Protein AF-A0A3M0ZL77-F1 (afdb_monomer_lite)

Sequence (55 aa):
CAVDVTGGKVPMSLGAFMAAEEAGTPSIYVTAEYDARLQRPRAETARVVRLSTPY

Foldseek 3Di:
DEAELADDDPVVSVVSVVVCLVVQHWYKYWDFDADPVVRGGDPVRIDIDTPDRRD

Radius of gyration: 13.1 Å; chains: 1; bounding box: 27×18×36 Å

pLDDT: mean 94.26, std 6.34, range [60.19, 97.75]

Structure (mmCIF, N/CA/C/O backbone):
data_AF-A0A3M0ZL77-F1
#
_entry.id   AF-A0A3M0ZL77-F1
#
loop_
_atom_site.group_PDB
_atom_site.id
_atom_site.type_symbol
_atom_site.label_atom_id
_atom_site.label_alt_id
_atom_site.label_comp_id
_atom_site.label_asym_id
_atom_site.label_entity_id
_atom_site.label_seq_id
_atom_site.pdbx_PDB_ins_code
_atom_site.Cartn_x
_atom_site.Cartn_y
_atom_site.Cartn_z
_atom_site.occupancy
_atom_site.B_iso_or_equiv
_atom_site.auth_seq_id
_atom_site.auth_comp_id
_atom_site.auth_asym_id
_atom_site.auth_atom_id
_atom_site.pdbx_PDB_model_num
ATOM 1 N N . CYS A 1 1 ? -14.264 -1.316 8.126 1.00 85.00 1 CYS A N 1
ATOM 2 C CA . CYS A 1 1 ? -13.470 -0.140 7.708 1.00 85.00 1 CYS A CA 1
ATOM 3 C C . CYS A 1 1 ? -12.004 -0.562 7.671 1.00 85.00 1 CYS A C 1
ATOM 5 O O . CYS A 1 1 ? -11.661 -1.461 8.430 1.00 85.00 1 CYS A O 1
ATOM 7 N N . ALA A 1 2 ? -11.181 0.010 6.796 1.00 93.94 2 ALA A N 1
ATOM 8 C CA . ALA A 1 2 ? -9.737 -0.224 6.767 1.00 93.94 2 ALA A CA 1
ATOM 9 C C . ALA A 1 2 ? -9.014 1.073 6.381 1.00 93.94 2 ALA A C 1
ATOM 11 O O . ALA A 1 2 ? -9.587 1.896 5.663 1.00 93.94 2 ALA A O 1
ATOM 12 N N . VAL A 1 3 ? -7.778 1.243 6.846 1.00 95.94 3 VAL A N 1
ATOM 13 C CA . VAL A 1 3 ? -6.926 2.401 6.534 1.00 95.94 3 VAL A CA 1
ATOM 14 C C . VAL A 1 3 ? -5.957 2.034 5.410 1.00 95.94 3 VAL A C 1
ATOM 16 O O . VAL A 1 3 ? -5.207 1.067 5.528 1.00 95.94 3 VAL A O 1
ATOM 19 N N . ASP A 1 4 ? -5.975 2.798 4.315 1.00 96.56 4 ASP A N 1
ATOM 20 C CA . ASP A 1 4 ? -4.993 2.680 3.231 1.00 96.56 4 ASP A CA 1
ATOM 21 C C . ASP A 1 4 ? -3.740 3.498 3.561 1.00 96.56 4 ASP A C 1
ATOM 23 O O . ASP A 1 4 ? -3.806 4.719 3.712 1.00 96.56 4 ASP A O 1
ATOM 27 N N . VAL A 1 5 ? -2.595 2.819 3.660 1.00 96.56 5 VAL A N 1
ATOM 28 C CA . VAL A 1 5 ? -1.295 3.435 3.970 1.00 96.56 5 VAL A CA 1
ATOM 29 C C . VAL A 1 5 ? -0.360 3.513 2.756 1.00 96.56 5 VAL A C 1
ATOM 31 O O . VAL A 1 5 ? 0.837 3.744 2.910 1.00 96.56 5 VAL A O 1
ATOM 34 N N . THR A 1 6 ? -0.874 3.311 1.539 1.00 95.75 6 THR A N 1
ATOM 35 C CA . THR A 1 6 ? -0.070 3.298 0.301 1.00 95.75 6 THR A CA 1
ATOM 36 C C . THR A 1 6 ? 0.466 4.678 -0.069 1.00 95.75 6 THR A C 1
ATOM 38 O O . THR A 1 6 ? 1.590 4.811 -0.552 1.00 95.75 6 THR A O 1
ATOM 41 N N . GLY A 1 7 ? -0.361 5.708 0.109 1.00 90.00 7 GLY A N 1
ATOM 42 C CA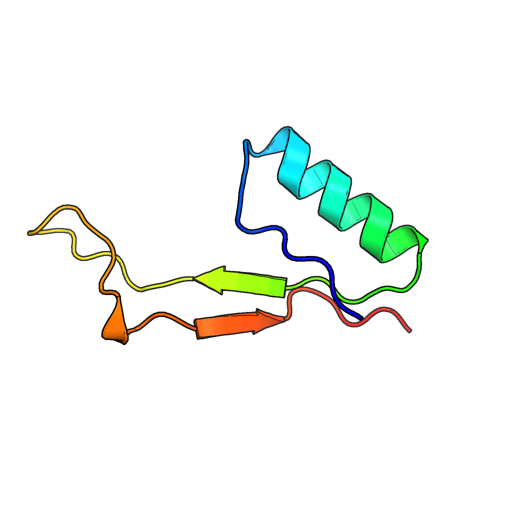 . GLY A 1 7 ? -0.072 7.067 -0.334 1.00 90.00 7 GLY A CA 1
ATOM 43 C C . GLY A 1 7 ? 0.730 7.895 0.671 1.00 90.00 7 GLY A C 1
ATOM 44 O O . GLY A 1 7 ? 0.744 7.637 1.871 1.00 90.00 7 GLY A O 1
ATOM 45 N N . GLY A 1 8 ? 1.346 8.967 0.168 1.00 93.00 8 GLY A N 1
ATOM 46 C CA . GLY A 1 8 ? 2.062 9.944 0.987 1.00 93.00 8 GLY A CA 1
ATOM 47 C C . GLY A 1 8 ? 3.543 9.620 1.196 1.00 93.00 8 GLY A C 1
ATOM 48 O O . GLY A 1 8 ? 4.116 8.721 0.586 1.00 93.00 8 GLY A O 1
ATOM 49 N N . LYS A 1 9 ? 4.200 10.429 2.033 1.00 96.06 9 LYS A N 1
ATOM 50 C CA . LYS A 1 9 ? 5.596 10.196 2.436 1.00 96.06 9 LYS A CA 1
ATOM 51 C C . LYS A 1 9 ? 5.631 9.166 3.561 1.00 96.06 9 LYS A C 1
ATOM 53 O O . LYS A 1 9 ? 4.703 9.118 4.361 1.00 96.06 9 LYS A O 1
ATOM 58 N N . VAL A 1 10 ? 6.751 8.458 3.702 1.00 95.75 10 VAL A N 1
ATOM 59 C CA . VAL A 1 10 ? 6.943 7.425 4.739 1.00 95.75 10 VAL A CA 1
ATOM 60 C C . VAL A 1 10 ? 6.495 7.856 6.151 1.00 95.75 10 VAL A C 1
ATOM 62 O O . VAL A 1 10 ? 5.800 7.077 6.799 1.00 95.75 10 VAL A O 1
ATOM 65 N N . PRO A 1 11 ? 6.789 9.079 6.649 1.00 96.94 11 PRO A N 1
ATOM 66 C CA . PRO A 1 11 ? 6.321 9.485 7.979 1.00 96.94 11 PRO A CA 1
ATOM 67 C C . PRO A 1 11 ? 4.791 9.560 8.107 1.00 96.94 11 PRO A C 1
ATOM 69 O O . PRO A 1 11 ? 4.247 9.313 9.177 1.00 96.94 11 PRO A O 1
ATOM 72 N N . MET A 1 12 ? 4.091 9.885 7.018 1.00 97.19 12 MET A N 1
ATOM 73 C CA . MET A 1 12 ? 2.632 9.991 6.990 1.00 97.19 12 MET A CA 1
ATOM 74 C C . MET A 1 12 ? 1.980 8.609 6.991 1.00 97.19 12 MET A C 1
ATOM 76 O O . MET A 1 12 ? 1.098 8.358 7.807 1.00 97.19 12 MET A O 1
ATOM 80 N N . SER A 1 13 ? 2.443 7.705 6.124 1.00 96.19 13 SER A N 1
ATOM 81 C CA . SER A 1 13 ? 1.936 6.330 6.070 1.00 96.19 13 SER A CA 1
ATOM 82 C C . SER A 1 13 ? 2.218 5.572 7.372 1.00 96.19 13 SER A C 1
ATOM 84 O O . SER A 1 13 ? 1.374 4.806 7.825 1.00 96.19 13 SER A O 1
ATOM 86 N N . LEU A 1 14 ? 3.364 5.834 8.016 1.00 95.62 14 LEU A N 1
ATOM 87 C CA . LEU A 1 14 ? 3.693 5.269 9.327 1.00 95.62 14 LEU A CA 1
ATOM 88 C C . LEU A 1 14 ? 2.753 5.785 10.426 1.00 95.62 14 LEU A C 1
ATOM 90 O O . LEU A 1 14 ? 2.227 4.989 11.197 1.00 95.62 14 LEU A O 1
ATOM 94 N N . GLY A 1 15 ? 2.500 7.096 10.477 1.00 96.25 15 GLY A N 1
ATOM 95 C CA . GLY A 1 15 ? 1.554 7.673 11.435 1.00 96.25 15 GLY A CA 1
ATOM 96 C C . GLY A 1 15 ? 0.125 7.156 11.240 1.00 96.25 15 GLY A C 1
ATOM 97 O O . GLY A 1 15 ? -0.544 6.828 12.216 1.00 96.25 15 GLY A O 1
ATOM 98 N N . ALA A 1 16 ? -0.321 7.021 9.987 1.00 95.38 16 ALA A N 1
ATOM 99 C CA . ALA A 1 16 ? -1.627 6.451 9.657 1.00 95.38 16 ALA A CA 1
ATOM 100 C C . ALA A 1 16 ? -1.743 4.983 10.093 1.00 95.38 16 ALA A C 1
ATOM 102 O O . ALA A 1 16 ? -2.756 4.607 10.677 1.00 95.38 16 ALA A O 1
ATOM 103 N N . PHE A 1 17 ? -0.696 4.180 9.870 1.00 95.69 17 PHE A N 1
ATOM 104 C CA . PHE A 1 17 ? -0.628 2.800 10.350 1.00 95.69 17 PHE A CA 1
ATOM 105 C C . PHE A 1 17 ? -0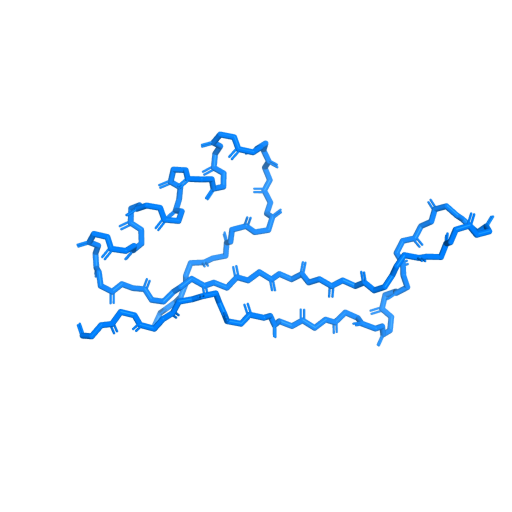.733 2.732 11.878 1.00 95.69 17 PHE A C 1
ATOM 107 O O . PHE A 1 17 ? -1.590 2.029 12.399 1.00 95.69 17 PHE A O 1
ATOM 114 N N . MET A 1 18 ? 0.078 3.509 12.604 1.00 95.75 18 MET A N 1
ATOM 115 C CA . MET A 1 18 ? 0.056 3.515 14.073 1.00 95.75 18 MET A CA 1
ATOM 116 C C . MET A 1 18 ? -1.307 3.939 14.630 1.00 95.75 18 MET A C 1
ATOM 118 O O . MET A 1 18 ? -1.817 3.304 15.545 1.00 95.75 18 MET A O 1
ATOM 122 N N . ALA A 1 19 ? -1.927 4.973 14.058 1.00 95.00 19 ALA A N 1
ATOM 123 C CA . ALA A 1 19 ? -3.255 5.411 14.481 1.00 95.00 19 ALA A CA 1
ATOM 124 C C . ALA A 1 19 ? -4.335 4.349 14.214 1.00 95.00 19 ALA A C 1
ATOM 126 O O . ALA A 1 19 ? -5.266 4.208 15.005 1.00 95.00 19 ALA A O 1
ATOM 127 N N . ALA A 1 20 ? -4.216 3.600 13.114 1.00 95.12 20 ALA A N 1
ATOM 128 C CA . ALA A 1 20 ? -5.117 2.497 12.804 1.00 95.12 20 ALA A CA 1
ATOM 129 C C . ALA A 1 20 ? -4.979 1.349 13.817 1.00 95.12 20 ALA A C 1
ATOM 131 O O . ALA A 1 20 ? -5.998 0.841 14.285 1.00 95.12 20 ALA A O 1
ATOM 132 N N . GLU A 1 21 ? -3.747 0.999 14.207 1.00 95.12 21 GLU A N 1
ATOM 133 C CA . GLU A 1 21 ? -3.485 -0.015 15.238 1.00 95.12 21 GLU A CA 1
ATOM 134 C C . GLU A 1 21 ? -4.080 0.389 16.594 1.00 95.12 21 GLU A C 1
ATOM 136 O O . GLU A 1 21 ? -4.813 -0.394 17.194 1.00 95.12 21 GLU A O 1
ATOM 141 N N . GLU A 1 22 ? -3.851 1.628 17.040 1.00 95.50 22 GLU A N 1
ATOM 142 C CA . GLU A 1 22 ? -4.425 2.165 18.288 1.00 95.50 22 GLU A CA 1
ATOM 143 C C . GLU A 1 22 ? -5.964 2.161 18.274 1.00 95.50 22 GLU A C 1
ATOM 145 O O . GLU A 1 22 ? -6.612 1.960 19.299 1.00 95.50 22 GLU A O 1
ATOM 150 N N . ALA A 1 23 ? -6.568 2.358 17.100 1.00 95.00 23 ALA A N 1
ATOM 151 C CA . ALA A 1 23 ? -8.015 2.358 16.915 1.00 95.00 23 ALA A CA 1
ATOM 152 C C . ALA A 1 23 ? -8.613 0.963 16.653 1.00 95.00 23 ALA A C 1
ATOM 154 O O . ALA A 1 23 ? -9.805 0.868 16.347 1.00 95.00 23 ALA A O 1
ATOM 155 N N . GLY A 1 24 ? -7.815 -0.110 16.685 1.00 95.06 24 GLY A N 1
ATOM 156 C CA . GLY A 1 24 ? -8.282 -1.462 16.367 1.00 95.06 24 GLY A CA 1
ATOM 157 C C . GLY A 1 24 ? -8.812 -1.606 14.933 1.00 95.06 24 GLY A C 1
ATOM 158 O O . GLY A 1 24 ? -9.697 -2.417 14.661 1.00 95.06 24 GLY A O 1
ATOM 159 N N . THR A 1 25 ? -8.323 -0.787 13.998 1.00 95.19 25 THR A N 1
ATOM 160 C CA . THR A 1 25 ? -8.780 -0.763 12.604 1.00 95.19 25 THR A CA 1
ATOM 161 C C . THR A 1 25 ? -7.732 -1.396 11.680 1.00 95.19 25 THR A C 1
ATOM 163 O O . THR A 1 25 ? -6.578 -0.980 11.697 1.00 95.19 25 THR A O 1
ATOM 166 N N . PRO A 1 26 ? -8.100 -2.366 10.822 1.00 95.88 26 PRO A N 1
ATOM 167 C CA . PRO A 1 26 ? -7.156 -2.996 9.902 1.00 95.88 26 PRO A CA 1
ATOM 168 C C . PRO A 1 26 ? -6.482 -2.006 8.947 1.00 95.88 26 PRO A C 1
ATOM 170 O O . PRO A 1 26 ? -7.143 -1.131 8.380 1.00 95.88 26 PRO A O 1
ATOM 173 N N . SER A 1 27 ? -5.193 -2.218 8.684 1.00 96.44 27 SER A N 1
ATOM 174 C CA . SER A 1 27 ? -4.432 -1.465 7.681 1.00 96.44 27 SER A CA 1
ATOM 175 C C . SER A 1 27 ? -4.188 -2.280 6.408 1.00 96.44 27 SER A C 1
ATOM 177 O O . SER A 1 27 ? -3.906 -3.484 6.461 1.00 96.44 27 SER A O 1
ATOM 179 N N . ILE A 1 28 ? -4.257 -1.620 5.250 1.00 97.12 28 ILE A N 1
ATOM 180 C CA . ILE A 1 28 ? -3.986 -2.205 3.928 1.00 97.12 28 ILE A CA 1
ATOM 181 C C . ILE A 1 28 ? -2.937 -1.404 3.150 1.00 97.12 28 ILE A C 1
ATOM 183 O O . ILE A 1 28 ? -2.768 -0.205 3.359 1.00 97.12 28 ILE A O 1
ATOM 187 N N . TYR A 1 29 ? -2.262 -2.074 2.219 1.00 96.38 29 TYR A N 1
ATOM 188 C CA . TYR A 1 29 ? -1.288 -1.486 1.301 1.00 96.38 29 TYR A CA 1
ATOM 189 C C . TYR A 1 29 ? -1.481 -2.033 -0.113 1.00 96.38 29 TYR A C 1
ATOM 191 O O . TYR A 1 29 ? -1.633 -3.242 -0.301 1.00 96.38 29 TYR A O 1
ATOM 199 N N . VAL A 1 30 ? -1.452 -1.165 -1.119 1.00 96.50 30 VAL A N 1
ATOM 200 C CA . VAL A 1 30 ? -1.518 -1.545 -2.530 1.00 96.50 30 VAL A CA 1
ATOM 201 C C . VAL A 1 30 ? -0.101 -1.689 -3.066 1.00 96.50 30 VAL A C 1
ATOM 203 O O . VAL A 1 30 ? 0.686 -0.746 -3.066 1.00 96.50 30 VAL A O 1
ATOM 206 N N . THR A 1 31 ? 0.221 -2.882 -3.554 1.00 96.31 31 THR A N 1
ATOM 207 C CA . THR A 1 31 ? 1.524 -3.187 -4.150 1.00 96.31 31 THR A CA 1
ATOM 208 C C . THR A 1 31 ? 1.356 -3.694 -5.573 1.00 96.31 31 THR A C 1
ATOM 210 O O . THR A 1 31 ? 0.338 -4.300 -5.901 1.00 96.31 31 THR A O 1
ATOM 213 N N . ALA A 1 32 ? 2.363 -3.471 -6.410 1.00 97.69 32 ALA A N 1
ATOM 214 C CA . ALA A 1 32 ? 2.467 -4.007 -7.760 1.00 97.69 32 ALA A CA 1
ATOM 215 C C . ALA A 1 32 ? 3.918 -4.426 -8.013 1.00 97.69 32 ALA A C 1
ATOM 217 O O . ALA A 1 32 ? 4.847 -3.874 -7.418 1.00 97.69 32 ALA A O 1
ATOM 218 N N . GLU A 1 33 ? 4.127 -5.388 -8.904 1.00 97.75 33 GLU A N 1
ATOM 219 C CA . GLU A 1 33 ? 5.467 -5.733 -9.368 1.00 97.75 33 GLU A CA 1
ATOM 220 C C . GLU A 1 33 ? 6.092 -4.557 -10.123 1.00 97.75 33 GLU A C 1
ATOM 222 O O . GLU A 1 33 ? 5.420 -3.849 -10.877 1.00 97.75 33 GLU A O 1
ATOM 227 N N . TYR A 1 34 ? 7.397 -4.358 -9.940 1.00 97.19 34 TYR A N 1
ATOM 228 C CA . TYR A 1 34 ? 8.146 -3.315 -10.631 1.00 97.19 34 TYR A CA 1
ATOM 229 C C . TYR A 1 34 ? 8.832 -3.878 -11.876 1.00 97.19 34 TYR A C 1
ATOM 231 O O . TYR A 1 34 ? 9.647 -4.799 -11.790 1.00 97.19 34 TYR A O 1
ATOM 239 N N . ASP A 1 35 ? 8.541 -3.302 -13.042 1.00 97.56 35 ASP A N 1
ATOM 240 C CA . ASP A 1 35 ? 9.274 -3.602 -14.264 1.00 97.56 35 ASP A CA 1
ATOM 241 C C . ASP A 1 35 ? 10.572 -2.787 -14.304 1.00 97.56 35 ASP A C 1
ATOM 243 O O . ASP A 1 35 ? 10.569 -1.593 -14.603 1.00 97.56 35 ASP A O 1
ATOM 247 N N . ALA A 1 36 ? 11.703 -3.436 -14.022 1.00 97.12 36 ALA A N 1
ATOM 248 C CA . ALA A 1 36 ? 13.007 -2.776 -14.016 1.00 97.12 36 ALA A CA 1
ATOM 249 C C . ALA A 1 36 ? 13.481 -2.313 -15.408 1.00 97.12 36 ALA A C 1
ATOM 25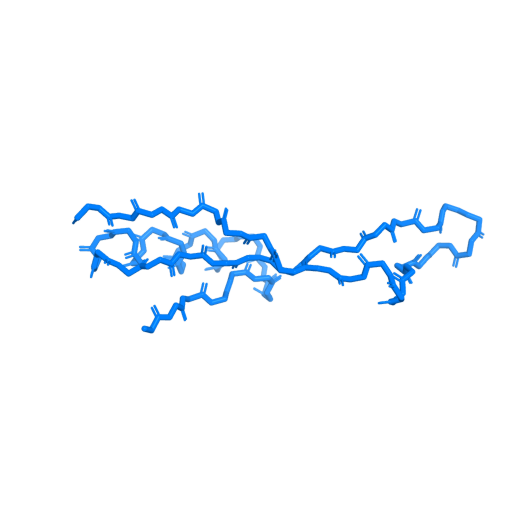1 O O . ALA A 1 36 ? 14.345 -1.442 -15.492 1.00 97.12 36 ALA A O 1
ATOM 252 N N . ARG A 1 37 ? 12.943 -2.860 -16.508 1.00 96.81 37 ARG A N 1
ATOM 253 C CA . ARG A 1 37 ? 13.307 -2.416 -17.867 1.00 96.81 37 ARG A CA 1
ATOM 254 C C . ARG A 1 37 ? 12.537 -1.162 -18.252 1.00 96.81 37 ARG A C 1
ATOM 256 O O . ARG A 1 37 ? 13.119 -0.236 -18.803 1.00 96.81 37 ARG A O 1
ATOM 263 N N . LEU A 1 38 ? 11.243 -1.135 -17.946 1.00 96.44 38 LEU A N 1
ATOM 264 C CA . LEU A 1 38 ? 10.359 -0.003 -18.232 1.00 96.44 38 LEU A CA 1
ATOM 265 C C . LEU A 1 38 ? 10.346 1.053 -17.117 1.00 96.44 38 LEU A C 1
ATOM 267 O O . LEU A 1 38 ? 9.697 2.083 -17.281 1.00 96.44 38 LEU A O 1
ATOM 271 N N . GLN A 1 39 ? 11.043 0.794 -16.004 1.00 97.00 39 GLN A N 1
ATOM 272 C CA . GLN A 1 39 ? 11.154 1.669 -14.832 1.00 97.00 39 GLN A CA 1
ATOM 273 C C . GLN A 1 39 ? 9.784 2.129 -14.310 1.00 97.00 39 GLN A C 1
ATOM 275 O O . GLN A 1 39 ? 9.562 3.302 -14.014 1.00 97.00 39 GLN A O 1
ATOM 280 N N . ARG A 1 40 ? 8.826 1.195 -14.248 1.00 97.00 40 ARG A N 1
ATOM 281 C CA . ARG A 1 40 ? 7.447 1.479 -13.830 1.00 97.00 40 ARG A CA 1
ATOM 282 C C . ARG A 1 40 ? 6.767 0.251 -13.221 1.00 97.00 40 ARG A C 1
ATOM 284 O O . ARG A 1 40 ? 7.129 -0.874 -13.568 1.00 97.00 40 ARG A O 1
ATOM 291 N N . PRO A 1 41 ? 5.755 0.436 -12.361 1.00 96.56 41 PRO A N 1
ATOM 292 C CA . PRO A 1 41 ? 4.935 -0.670 -11.879 1.00 96.56 41 PRO A CA 1
ATOM 293 C C . PRO A 1 41 ? 4.101 -1.303 -13.005 1.00 96.56 41 PRO A C 1
ATOM 295 O O . PRO A 1 41 ? 3.620 -0.612 -13.908 1.00 96.56 41 PRO A O 1
ATOM 298 N N . ARG A 1 42 ? 3.902 -2.622 -12.927 1.00 97.06 42 ARG A N 1
ATOM 299 C CA . ARG A 1 42 ? 2.990 -3.397 -13.780 1.00 97.06 42 ARG A CA 1
ATOM 300 C C . ARG A 1 42 ? 1.585 -3.355 -13.197 1.00 97.06 42 ARG A C 1
ATOM 302 O O . ARG A 1 42 ? 1.294 -4.064 -12.232 1.00 97.06 42 ARG A O 1
ATOM 309 N N . ALA A 1 43 ? 0.730 -2.500 -13.749 1.00 94.31 43 ALA A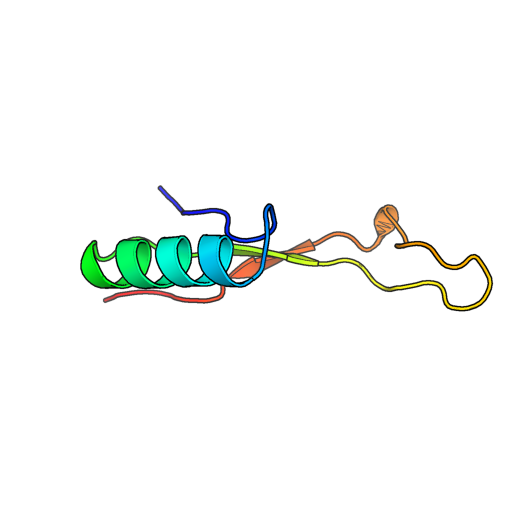 N 1
ATOM 310 C CA . ALA A 1 43 ? -0.600 -2.223 -13.204 1.00 94.31 43 ALA A CA 1
ATOM 311 C C . ALA A 1 43 ? -1.477 -3.482 -13.073 1.00 94.31 43 ALA A C 1
ATOM 313 O O . ALA A 1 43 ? -2.225 -3.614 -12.111 1.00 94.31 43 ALA A O 1
ATOM 314 N N . GLU A 1 44 ? -1.337 -4.437 -13.989 1.00 96.94 44 GLU A N 1
ATOM 315 C CA . GLU A 1 44 ? -2.049 -5.717 -13.996 1.00 96.94 44 GLU A CA 1
ATOM 316 C C . GLU A 1 44 ? -1.688 -6.637 -12.819 1.00 96.94 44 GLU A C 1
ATOM 318 O O . GLU A 1 44 ? -2.440 -7.552 -12.497 1.00 96.94 44 GLU A O 1
ATOM 323 N N . THR A 1 45 ? -0.555 -6.387 -12.157 1.00 97.44 45 THR A N 1
ATOM 324 C CA . THR A 1 45 ? -0.099 -7.149 -10.980 1.00 97.44 45 THR A CA 1
ATOM 325 C C . THR A 1 45 ? -0.499 -6.495 -9.656 1.00 97.44 45 THR A C 1
ATOM 327 O O . THR A 1 45 ? -0.142 -6.999 -8.585 1.00 97.44 45 THR A O 1
ATOM 330 N N . ALA A 1 46 ? -1.210 -5.362 -9.716 1.00 97.31 46 ALA A N 1
ATOM 331 C CA . ALA A 1 46 ? -1.612 -4.618 -8.537 1.00 97.31 46 ALA A CA 1
ATOM 332 C C . ALA A 1 46 ? -2.527 -5.465 -7.646 1.00 97.31 46 ALA A C 1
ATOM 334 O O . ALA A 1 46 ? -3.521 -6.036 -8.095 1.00 97.31 46 ALA A O 1
ATOM 335 N N . ARG A 1 47 ? -2.197 -5.527 -6.357 1.00 97.44 47 ARG A N 1
ATOM 336 C CA . ARG A 1 47 ? -2.979 -6.251 -5.355 1.00 97.44 47 ARG A CA 1
ATOM 337 C C . ARG A 1 47 ? -2.987 -5.524 -4.021 1.00 97.44 47 ARG A C 1
ATOM 339 O O . ARG A 1 47 ? -2.018 -4.864 -3.646 1.00 97.44 47 ARG A O 1
ATOM 346 N N . VAL A 1 48 ? -4.082 -5.705 -3.291 1.00 96.81 48 VAL A N 1
ATOM 347 C CA . VAL A 1 48 ? -4.223 -5.237 -1.912 1.00 96.81 48 VAL A CA 1
ATOM 348 C C . VAL A 1 48 ? -3.592 -6.264 -0.978 1.00 96.81 48 VAL A C 1
ATOM 350 O O . VAL A 1 48 ? -3.925 -7.448 -1.023 1.00 96.81 48 VAL A O 1
ATOM 353 N N . VAL A 1 49 ? -2.689 -5.809 -0.118 1.00 96.19 49 VAL A N 1
ATOM 354 C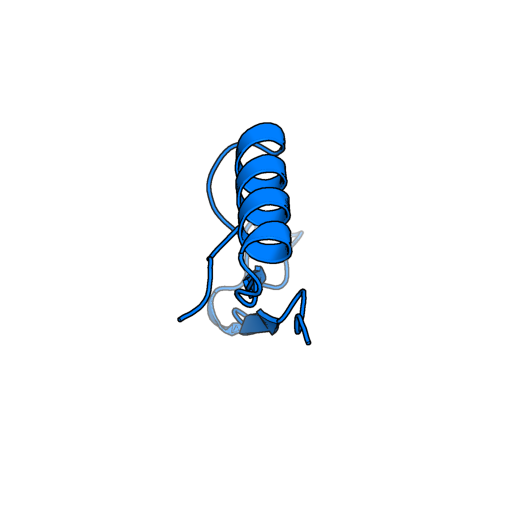 CA . VAL A 1 49 ? -2.083 -6.591 0.958 1.00 96.19 49 VAL A CA 1
ATOM 355 C C . VAL A 1 49 ? -2.650 -6.091 2.276 1.00 96.19 49 VAL A C 1
ATOM 357 O O . VAL A 1 49 ? -2.602 -4.899 2.570 1.00 96.19 49 VAL A O 1
ATOM 360 N N . ARG A 1 50 ? -3.180 -7.007 3.087 1.00 94.69 50 ARG A N 1
ATOM 361 C CA . ARG A 1 50 ? -3.547 -6.701 4.469 1.00 94.69 50 ARG A CA 1
ATOM 362 C C . ARG A 1 50 ? -2.283 -6.713 5.321 1.00 94.69 50 ARG A C 1
ATOM 364 O O . ARG A 1 50 ? -1.624 -7.746 5.398 1.00 94.69 50 ARG A O 1
ATOM 371 N N . LEU A 1 51 ? -1.961 -5.581 5.940 1.00 92.19 51 LEU A N 1
ATOM 372 C CA . LEU A 1 51 ? -0.770 -5.441 6.778 1.00 92.19 51 LEU A CA 1
ATOM 373 C C . LEU A 1 51 ? -1.027 -5.886 8.216 1.00 92.19 51 LEU A C 1
ATOM 375 O O . LEU A 1 51 ? -0.169 -6.524 8.819 1.00 92.19 51 LEU A O 1
ATOM 379 N N . SER A 1 52 ? -2.210 -5.586 8.747 1.00 89.12 52 SER A N 1
ATOM 380 C CA . SER A 1 52 ? -2.566 -5.902 10.127 1.00 89.12 52 SER A CA 1
ATOM 381 C C . SER A 1 52 ? -4.000 -6.400 10.257 1.00 89.12 52 SER A C 1
ATOM 383 O O . SER A 1 52 ? -4.871 -6.136 9.424 1.00 89.12 52 SER A O 1
ATOM 385 N N . THR A 1 53 ? -4.222 -7.187 11.309 1.00 77.12 53 THR A N 1
ATOM 386 C CA . THR A 1 53 ? -5.557 -7.599 11.763 1.00 77.12 53 THR A CA 1
ATOM 387 C C . THR A 1 53 ? -5.591 -7.369 13.269 1.00 77.12 53 THR A C 1
ATOM 389 O O . THR A 1 53 ? -5.257 -8.288 14.015 1.00 77.12 53 THR A O 1
ATOM 392 N N . PRO A 1 54 ? -5.862 -6.134 13.715 1.00 74.44 54 PRO A N 1
ATOM 393 C CA . PRO A 1 54 ? -6.017 -5.869 15.137 1.00 74.44 54 PRO A CA 1
ATOM 394 C C . PRO A 1 54 ? -7.161 -6.720 15.710 1.00 74.44 54 PRO A C 1
ATOM 396 O O . PRO A 1 54 ? -8.134 -7.008 15.005 1.00 74.44 54 PRO A O 1
ATOM 399 N N . TYR A 1 55 ? -6.961 -7.187 16.945 1.00 60.19 55 TYR A N 1
ATOM 400 C CA . TYR A 1 55 ? -7.864 -8.081 17.679 1.00 60.19 55 TYR A CA 1
ATOM 401 C C . TYR A 1 55 ? -9.098 -7.355 18.211 1.00 60.19 55 TYR A C 1
ATOM 403 O O . TYR A 1 55 ? -8.949 -6.188 18.638 1.00 60.19 55 TYR A O 1
#

Secondary structure (DSSP, 8-state):
--EE-SSS-HHHHHHHHHHHHHTT--EEEEE--EETTTTE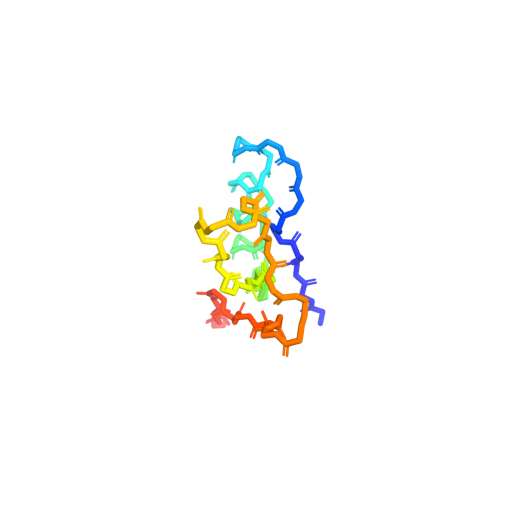E-GGG-EEEE-----